Protein 1ET1 (pdb70)

Secondary structure (DSSP, 8-state):
--HHHHHHHHHHHHHHHHHHHHHHHHHHHHHHH-/--HHHHHHHHHHHHHHHHHHHHHHHHHHHHHHH-

Foldseek 3Di:
DCVVVVVVVVVVVVVVVVVVVVVVVVVVVVVVPD/DCVVVVVVVVVVVVVVVVVVVVVVVVVVVVVVPD

InterPro domains:
  IPR001415 Parathyroid hormone/parathyroid hormone-related protein [PF01279] (30-64)
  IPR001415 Parathyroid hormone/parathyroid hormone-related protein [PS00335] (33-43)
  IPR001415 Parathyroid hormone/parathyroid hormone-related protein [SM00087] (30-65)
  IPR003625 Parathyroid hormone [PIRSF001832] (1-115)
  IPR003625 Parathyroid hormone [PTHR10541] (1-115)

Solvent-accessible surface area: 6309 Å² total; per-residue (Å²): 128,96,74,104,85,110,78,121,108,57,28,30,137,36,74,84,15,49,108,153,34,63,156,54,117,118,109,104,79,80,121,151,86,212,124,89,72,106,87,106,53,102,109,76,33,30,135,43,88,86,6,49,108,155,38,74,158,52,114,123,107,103,78,80,120,146,84,215

GO terms:
  GO:0007186 G protein-coupled receptor signaling pathway (P, IDA)
  GO:0045944 positive regulation of transcription by RNA polymerase II (P, IDA)
  GO:0010468 regulation of gene expression (P, IDA)
  GO:0007189 adenylate cyclase-activating G protein-coupled receptor signaling pathway (P, IDA)
  GO:0009059 macromolecule biosynthetic process (P, IDA)
  GO:0051428 peptide hormone receptor binding (F, IDA)
  GO:0005179 hormone activity (F, IDA)
  GO:0005576 extracellular region (C, IDA)
  GO:0045725 positive regulation of glycogen biosynthetic process (P, IDA)
  GO:0046326 positive regulation of D-glucose import across plasma membrane (P, IDA)
  GO:0001501 skeletal system development (P, TAS)
  GO:0005179 hormone activity (F, TAS)
  GO:0046058 cAMP metabolic process (P, TAS)
  GO:0007186 G protein-coupled receptor signaling pathway (P, TAS)
  GO:0007267 cell-cell signaling (P, TAS)
  GO:0008628 hormone-mediated apoptotic signaling pathway (P, TAS)
  GO:0005576 extracellular region (C, TAS)
  GO:0005515 protein binding (F, IPI)
  GO:0010629 negative regulation of gene expression (P, IDA)
  GO:0051428 peptide hormone receptor binding (F, IMP)

Organism: Homo sapiens (NCBI:txid9606)

Radius of gyration: 16.09 Å; Cα contacts (8 Å, |Δi|>4): 9; chains: 2; bounding box: 42×51×15 Å

B-factor: mean 13.1, std 11.49, range [3.37, 62.56]

Structure (mmCIF, N/CA/C/O backbone):
data_1ET1
#
_entry.id   1ET1
#
_cell.length_a   30.177
_cell.length_b   30.177
_cell.length_c   110.435
_cell.angle_alpha   90.00
_cell.angle_beta   90.00
_cell.angle_gamma   120.00
#
_symmetry.space_group_name_H-M   'P 65'
#
loop_
_entity.id
_entity.type
_entity.pdbx_description
1 polymer 'PARATHYROID HORMONE'
2 non-polymer 'SODIUM ION'
3 water water
#
loop_
_atom_site.group_PDB
_atom_site.id
_atom_site.type_symbol
_atom_site.label_atom_id
_atom_site.label_alt_id
_atom_site.label_comp_id
_atom_site.label_asym_id
_atom_site.label_entity_id
_atom_site.label_seq_id
_atom_site.pdbx_PDB_ins_code
_atom_site.Cartn_x
_atom_site.Cartn_y
_atom_site.Cartn_z
_atom_site.occupancy
_atom_site.B_iso_or_equiv
_atom_site.auth_seq_id
_atom_site.auth_comp_id
_atom_site.auth_asym_id
_atom_site.auth_atom_id
_atom_site.pdbx_PDB_model_num
ATOM 1 N N . SER A 1 1 ? -22.562 4.532 4.457 1.00 48.92 1 SER A N 1
ATOM 2 C CA . SER A 1 1 ? -23.025 5.920 4.278 1.00 19.66 1 SER A CA 1
ATOM 3 C C . SER A 1 1 ? -22.017 6.911 3.911 1.00 14.62 1 SER A C 1
ATOM 4 O O . SER A 1 1 ? -21.114 6.643 3.098 1.00 33.19 1 SER A O 1
ATOM 7 N N . VAL A 1 2 ? -22.064 8.124 4.430 1.00 12.86 2 VAL A N 1
ATOM 8 C CA . VAL A 1 2 ? -21.128 9.043 3.798 1.00 16.74 2 VAL A CA 1
ATOM 9 C C . VAL A 1 2 ? -20.126 9.545 4.816 1.00 13.63 2 VAL A C 1
ATOM 10 O O . VAL A 1 2 ? -19.363 10.466 4.516 1.00 15.02 2 VAL A O 1
ATOM 14 N N . SER A 1 3 ? -20.109 8.990 6.045 1.00 14.02 3 SER A N 1
ATOM 15 C CA . SER A 1 3 ? -19.170 9.472 7.033 1.00 12.61 3 SER A CA 1
ATOM 16 C C . SER A 1 3 ? -17.743 9.465 6.547 1.00 11.03 3 SER A C 1
ATOM 17 O O . SER A 1 3 ? -16.975 10.383 6.812 1.00 12.75 3 SER A O 1
ATOM 22 N N . GLU A 1 4 ? -17.359 8.404 5.827 1.00 9.38 4 GLU A N 1
ATOM 23 C CA . GLU A 1 4 ? -15.967 8.354 5.383 1.00 9.07 4 GLU A CA 1
ATOM 24 C C . GLU A 1 4 ? -15.640 9.320 4.256 1.00 8.10 4 GLU A C 1
ATOM 25 O O . GLU A 1 4 ? -14.492 9.749 4.138 1.00 7.82 4 GLU A O 1
ATOM 31 N N . ILE A 1 5 ? -16.693 9.692 3.472 1.00 10.71 5 ILE A N 1
ATOM 32 C CA . ILE A 1 5 ? -16.534 10.712 2.450 1.00 10.39 5 ILE A CA 1
ATOM 33 C C . ILE A 1 5 ? -16.346 12.085 3.100 1.00 9.14 5 ILE A C 1
ATOM 34 O O . ILE A 1 5 ? -15.440 12.843 2.690 1.00 9.60 5 ILE A O 1
ATOM 39 N N . GLN A 1 6 ? -17.180 12.387 4.097 1.00 9.96 6 GLN A N 1
ATOM 40 C CA . GLN A 1 6 ? -17.104 13.635 4.848 1.00 10.45 6 GLN A CA 1
ATOM 41 C C . GLN A 1 6 ? -15.701 13.730 5.484 1.00 8.52 6 GLN A C 1
ATOM 42 O O . GLN A 1 6 ? -15.076 14.783 5.453 1.00 8.74 6 GLN A O 1
ATOM 48 N N . LEU A 1 7 ? -15.262 12.592 6.070 1.00 8.40 7 LEU A N 1
ATOM 49 C CA . LEU A 1 7 ? -13.969 12.638 6.760 1.00 7.78 7 LEU A CA 1
ATOM 50 C C . LEU A 1 7 ? -12.871 12.930 5.758 1.00 6.56 7 LEU A C 1
ATOM 51 O O . LEU A 1 7 ? -11.969 13.759 6.014 1.00 7.33 7 LEU A O 1
ATOM 60 N N . MET A 1 8 ? -12.869 12.253 4.598 1.00 7.17 8 MET A N 1
ATOM 61 C CA . MET A 1 8 ? -11.842 12.497 3.592 1.00 6.83 8 MET A CA 1
ATOM 62 C C . MET A 1 8 ? -11.914 13.915 3.051 1.00 6.05 8 MET A C 1
ATOM 63 O O . MET A 1 8 ? -10.859 14.514 2.779 1.00 5.74 8 MET A O 1
ATOM 68 N N . HIS A 1 9 ? -13.104 14.491 2.870 1.00 6.20 9 HIS A N 1
ATOM 69 C CA . HIS A 1 9 ? -13.228 15.863 2.429 1.00 6.88 9 HIS A CA 1
ATOM 70 C C . HIS A 1 9 ? -12.591 16.817 3.462 1.00 6.17 9 HIS A C 1
ATOM 71 O O . HIS A 1 9 ? -11.798 17.685 3.124 1.00 7.09 9 HIS A O 1
ATOM 78 N N . ASN A 1 10 ? -12.940 16.619 4.738 1.00 6.08 10 ASN A N 1
ATOM 79 C CA . ASN A 1 10 ? -12.382 17.474 5.780 1.00 6.54 10 ASN A CA 1
ATOM 80 C C . ASN A 1 10 ? -10.882 17.333 5.858 1.00 5.29 10 ASN A C 1
ATOM 81 O O . ASN A 1 10 ? -10.149 18.321 6.030 1.00 6.13 10 ASN A O 1
ATOM 86 N N . LEU A 1 11 ? -10.402 16.083 5.758 1.00 5.57 11 LEU A N 1
ATOM 87 C CA . LEU A 1 11 ? -8.965 15.840 5.796 1.00 4.92 11 LEU A CA 1
ATOM 88 C C . LEU A 1 11 ? -8.255 16.556 4.658 1.00 4.61 11 LEU A C 1
ATOM 89 O O . LEU A 1 11 ? -7.185 17.169 4.855 1.00 5.24 11 LEU A O 1
ATOM 94 N N . GLY A 1 12 ? -8.823 16.491 3.467 1.00 5.40 12 GLY A N 1
ATOM 95 C CA . GLY A 1 12 ? -8.162 17.159 2.339 1.00 5.45 12 GLY A CA 1
ATOM 96 C C . GLY A 1 12 ? -8.126 18.674 2.545 1.00 5.19 12 GLY A C 1
ATOM 97 O O . GLY A 1 12 ? -7.139 19.317 2.189 1.00 5.70 12 GLY A O 1
ATOM 98 N N . LYS A 1 13 ? -9.197 19.223 3.098 1.00 5.31 13 LYS A N 1
ATOM 99 C CA . LYS A 1 13 ? -9.212 20.649 3.392 1.00 6.45 13 LYS A CA 1
ATOM 100 C C . LYS A 1 13 ? -8.129 20.991 4.404 1.00 6.43 13 LYS A C 1
ATOM 101 O O . LYS A 1 13 ? -7.407 22.004 4.267 1.00 7.65 13 LYS A O 1
ATOM 107 N N . HIS A 1 14 ? -7.987 20.185 5.471 1.00 5.99 14 HIS A N 1
ATOM 108 C CA . HIS A 1 14 ? -6.945 20.451 6.454 1.00 6.62 14 HIS A CA 1
ATOM 109 C C . HIS A 1 14 ? -5.547 20.297 5.870 1.00 5.55 14 HIS A C 1
ATOM 110 O O . HIS A 1 14 ? -4.644 21.091 6.218 1.00 6.38 14 HIS A O 1
ATOM 123 N N . LEU A 1 15 ? -5.318 19.285 5.029 1.00 5.15 15 LEU A N 1
ATOM 124 C CA . LEU A 1 15 ? -4.006 19.130 4.417 1.00 5.30 15 LEU A CA 1
ATOM 125 C C . LEU A 1 15 ? -3.704 20.339 3.527 1.00 4.80 15 LEU A C 1
ATOM 126 O O . LEU A 1 15 ? -2.589 20.851 3.542 1.00 5.48 15 LEU A O 1
ATOM 131 N N . ASN A 1 16 ? -4.685 20.803 2.768 1.00 5.30 16 ASN A N 1
ATOM 132 C CA . ASN A 1 16 ? -4.499 22.020 1.978 1.00 4.74 16 ASN A CA 1
ATOM 133 C C . ASN A 1 16 ? -4.108 23.217 2.829 1.00 5.24 16 ASN A C 1
ATOM 134 O O . ASN A 1 16 ? -3.216 23.991 2.471 1.00 5.28 16 ASN A O 1
ATOM 139 N N . SER A 1 17 ? -4.757 23.364 3.978 1.00 5.79 17 SER A N 1
ATOM 140 C CA . SER A 1 17 ? -4.381 24.460 4.861 1.00 6.15 17 SER A CA 1
ATOM 141 C C . SER A 1 17 ? -2.938 24.318 5.360 1.00 5.89 17 SER A C 1
ATOM 142 O O . SER A 1 17 ? -2.174 25.296 5.457 1.00 6.94 17 SER A O 1
ATOM 149 N N . MET A 1 18 ? -2.525 23.092 5.682 1.00 6.08 18 MET A N 1
ATOM 150 C CA . MET A 1 18 ? -1.145 22.863 6.130 1.00 6.53 18 MET A CA 1
ATOM 151 C C . MET A 1 18 ? -0.150 23.145 5.009 1.00 5.29 18 MET A C 1
ATOM 152 O O . MET A 1 18 ? 0.938 23.653 5.315 1.00 5.71 18 MET A O 1
ATOM 161 N N . GLU A 1 19 ? -0.516 22.849 3.754 1.00 4.55 19 GLU A N 1
ATOM 162 C CA . GLU A 1 19 ? 0.359 23.214 2.644 1.00 4.26 19 GLU A CA 1
ATOM 163 C C . GLU A 1 19 ? 0.590 24.716 2.619 1.00 3.96 19 GLU A C 1
ATOM 164 O O . GLU A 1 19 ? 1.717 25.191 2.375 1.00 4.65 19 GLU A O 1
ATOM 170 N N . ARG A 1 20 ? -0.477 25.482 2.862 1.00 4.21 20 ARG A N 1
ATOM 171 C CA . ARG A 1 20 ? -0.349 26.957 2.870 1.00 4.26 20 ARG A CA 1
ATOM 172 C C . ARG A 1 20 ? 0.506 27.438 4.022 1.00 4.16 20 ARG A C 1
ATOM 173 O O . ARG A 1 20 ? 1.276 28.399 3.882 1.00 4.61 20 ARG A O 1
ATOM 181 N N . VAL A 1 21 ? 0.367 26.814 5.191 1.00 4.61 21 VAL A N 1
ATOM 182 C CA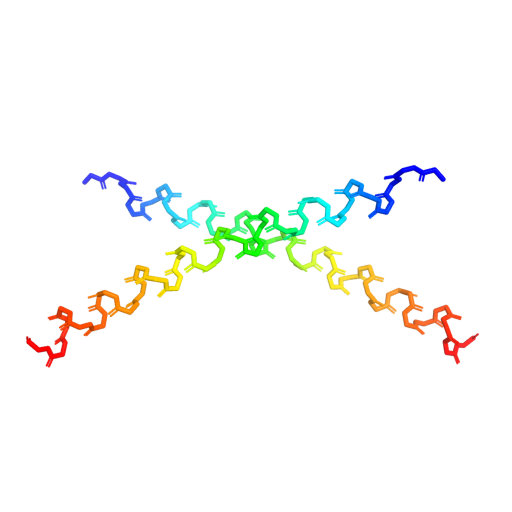 . VAL A 1 21 ? 1.211 27.204 6.319 1.00 4.87 21 VAL A CA 1
ATOM 183 C C . VAL A 1 21 ? 2.668 26.889 6.012 1.00 4.37 21 VAL A C 1
ATOM 184 O O . VAL A 1 21 ? 3.568 27.664 6.379 1.00 4.82 21 VAL A O 1
ATOM 188 N N . G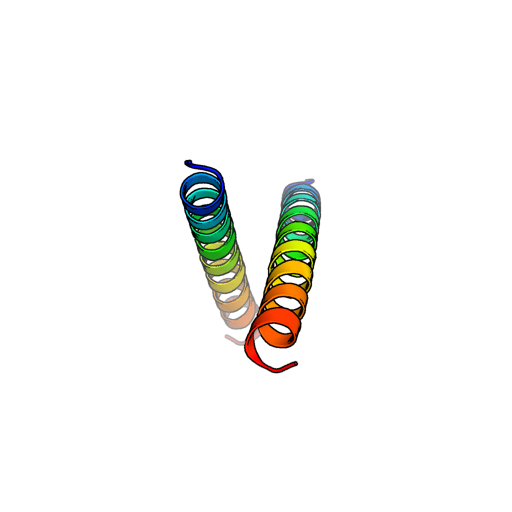LU A 1 22 ? 2.950 25.748 5.348 1.00 4.20 22 GLU A N 1
ATOM 189 C CA . GLU A 1 22 ? 4.325 25.400 4.966 1.00 4.46 22 GLU A CA 1
ATOM 190 C C . GLU A 1 22 ? 4.851 26.319 3.875 1.00 3.97 22 GLU A C 1
ATOM 191 O O . GLU A 1 22 ? 6.063 26.680 3.892 1.00 5.12 22 GLU A O 1
ATOM 207 N N . TRP A 1 23 ? 4.006 26.738 2.952 1.00 4.14 23 TRP A N 1
ATOM 208 C CA . TRP A 1 23 ? 4.362 27.779 2.001 1.00 3.98 23 TRP A CA 1
ATOM 209 C C . TRP A 1 23 ? 4.871 29.036 2.751 1.00 3.83 23 TRP A C 1
ATOM 210 O O . TRP A 1 23 ? 5.931 29.581 2.451 1.00 4.45 23 TRP A O 1
ATOM 221 N N . LEU A 1 24 ? 4.081 29.465 3.736 1.00 3.87 24 LEU A N 1
ATOM 222 C CA . LEU A 1 24 ? 4.462 30.651 4.521 1.00 3.98 24 LEU A CA 1
ATOM 223 C C . LEU A 1 24 ? 5.776 30.383 5.246 1.00 3.51 24 LEU A C 1
ATOM 224 O O . LEU A 1 24 ? 6.649 31.264 5.285 1.00 3.95 24 LEU A O 1
ATOM 229 N N . ARG A 1 25 ? 5.891 29.228 5.887 1.00 3.71 25 ARG A N 1
ATOM 230 C CA . ARG A 1 25 ? 7.127 28.922 6.626 1.00 4.10 25 ARG A CA 1
ATOM 231 C C . ARG A 1 25 ? 8.344 29.124 5.748 1.00 3.80 25 ARG A C 1
ATOM 232 O O . ARG A 1 25 ? 9.355 29.737 6.161 1.00 4.54 25 ARG A O 1
ATOM 240 N N . LYS A 1 26 ? 8.305 28.567 4.518 1.00 4.39 26 LYS A N 1
ATOM 241 C CA . LYS A 1 26 ? 9.463 28.690 3.619 1.00 5.12 26 LYS A CA 1
ATOM 242 C C . LYS A 1 26 ? 9.699 30.112 3.178 1.00 4.74 26 LYS A C 1
ATOM 243 O O . LYS A 1 26 ? 10.864 30.531 3.017 1.00 6.04 26 LYS A O 1
ATOM 249 N N . LYS A 1 27 ? 8.649 30.907 2.941 1.00 4.55 27 LYS A N 1
ATOM 250 C CA . LYS A 1 27 ? 8.827 32.309 2.655 1.00 4.96 27 LYS A CA 1
ATOM 251 C C . LYS A 1 27 ? 9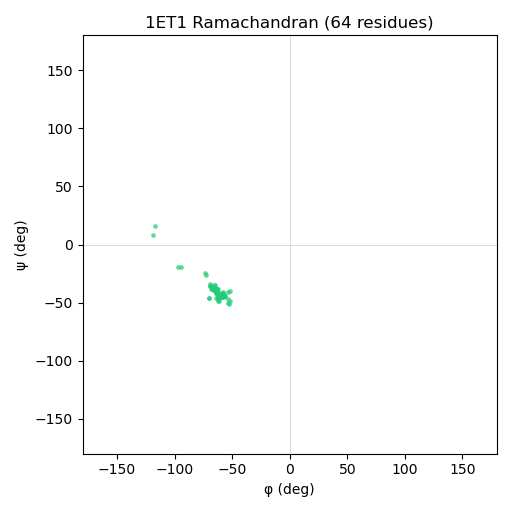.555 33.018 3.805 1.00 4.50 27 LYS A C 1
ATOM 252 O O . LYS A 1 27 ? 10.437 33.853 3.564 1.00 5.39 27 LYS A O 1
ATOM 258 N N . LEU A 1 28 ? 9.135 32.725 5.042 1.00 4.00 28 LEU A N 1
ATOM 259 C CA . LEU A 1 28 ? 9.771 33.340 6.178 1.00 4.44 28 LEU A CA 1
ATOM 260 C C . LEU A 1 28 ? 11.208 32.840 6.360 1.00 4.39 28 LEU A C 1
ATOM 261 O O . LEU A 1 28 ? 12.087 33.639 6.760 1.00 5.32 28 LEU A O 1
ATOM 266 N N . GLN A 1 29 ? 11.490 31.566 6.096 1.00 4.70 29 GLN A N 1
ATOM 267 C CA . GLN A 1 29 ? 12.867 31.065 6.119 1.00 4.90 29 GLN A CA 1
ATOM 268 C C . GLN A 1 29 ? 13.709 31.889 5.152 1.00 4.87 29 GLN A C 1
ATOM 269 O O . GLN A 1 29 ? 14.836 32.281 5.497 1.00 5.91 29 GLN A O 1
ATOM 275 N N . ASP A 1 30 ? 13.191 32.162 3.955 1.00 4.86 30 ASP A N 1
ATOM 276 C CA . ASP A 1 30 ? 13.988 32.930 2.977 1.00 5.72 30 ASP A CA 1
ATOM 277 C C . ASP A 1 30 ? 14.222 34.339 3.453 1.00 5.61 30 ASP A C 1
ATOM 278 O O . ASP A 1 30 ? 15.307 34.894 3.240 1.00 6.54 30 ASP A O 1
ATOM 283 N N . VAL A 1 31 ? 13.254 34.979 4.080 1.00 5.50 31 VAL A N 1
ATOM 284 C CA . VAL A 1 31 ? 13.453 36.343 4.625 1.00 6.02 31 VAL A CA 1
ATOM 285 C C . VAL A 1 31 ? 14.522 36.304 5.730 1.00 6.15 31 VAL A C 1
ATOM 286 O O . VAL A 1 31 ? 15.403 37.165 5.836 1.00 8.31 31 VAL A O 1
ATOM 290 N N . HIS A 1 32 ? 14.462 35.264 6.593 1.00 6.45 32 HIS A N 1
ATOM 291 C CA . HIS A 1 32 ? 15.462 35.114 7.634 1.00 6.96 32 HIS A CA 1
ATOM 292 C C . HIS A 1 32 ? 16.870 34.852 7.096 1.00 7.13 32 HIS A C 1
ATOM 293 O O . HIS A 1 32 ? 17.862 35.367 7.664 1.00 9.17 32 HIS A O 1
ATOM 306 N N . ASN A 1 33 ? 16.990 34.063 6.042 1.00 7.58 33 ASN A N 1
ATOM 307 C CA . ASN A 1 33 ? 18.278 33.553 5.558 1.00 8.50 33 ASN A CA 1
ATOM 308 C C . ASN A 1 33 ? 18.982 34.328 4.467 1.00 10.15 33 ASN A C 1
ATOM 309 O O . ASN A 1 33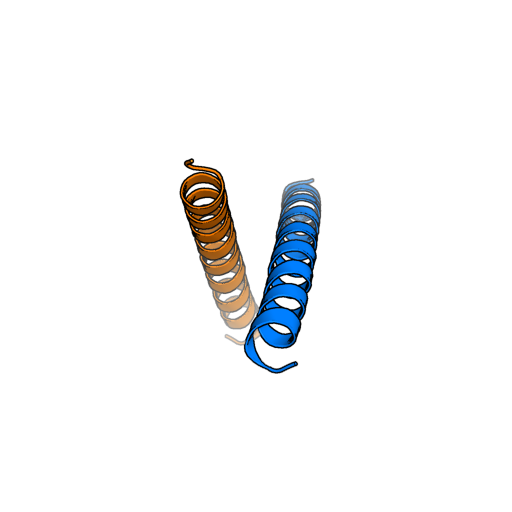 ? 20.165 34.177 4.254 1.00 14.23 33 ASN A O 1
ATOM 314 N N . PHE A 1 34 ? 18.239 35.146 3.774 1.00 8.74 34 PHE A N 1
ATOM 315 C CA . PHE A 1 34 ? 18.764 35.806 2.577 1.00 8.95 34 PHE A CA 1
ATOM 316 C C . PHE A 1 34 ? 18.534 37.321 2.677 1.00 10.04 34 PHE A C 1
ATOM 317 O O . PHE A 1 34 ? 18.375 37.823 3.819 1.00 16.30 34 PHE A O 1
ATOM 326 N N . SER B 1 1 ? -0.453 43.560 14.754 1.00 35.98 1 SER B N 1
ATOM 327 C CA . SER B 1 1 ? -1.658 43.153 14.092 1.00 15.59 1 SER B CA 1
ATOM 328 C C . SER B 1 1 ? -1.825 41.735 14.522 1.00 14.20 1 SER B C 1
ATOM 329 O O . SER B 1 1 ? -1.011 41.080 15.178 1.00 22.16 1 SER B O 1
ATOM 332 N N . VAL B 1 2 ? -2.951 41.205 14.157 1.00 11.30 2 VAL B N 1
ATOM 333 C CA . VAL B 1 2 ? -3.111 39.924 14.800 1.00 15.05 2 VAL B CA 1
ATOM 334 C C . VAL B 1 2 ? -3.162 38.789 13.792 1.00 12.81 2 VAL B C 1
ATOM 335 O O . VAL B 1 2 ? -3.604 37.676 14.088 1.00 13.84 2 VAL B O 1
ATOM 339 N N . SER B 1 3 ? -2.729 39.042 12.538 1.00 14.93 3 SER B N 1
ATOM 340 C CA . SER B 1 3 ? -2.711 38.000 11.536 1.00 13.01 3 SER B CA 1
ATOM 341 C C . SER B 1 3 ? -1.993 36.736 12.003 1.00 10.61 3 SER B C 1
ATOM 342 O O . SER B 1 3 ? -2.388 35.634 11.708 1.00 12.24 3 SER B O 1
ATOM 347 N N . GLU B 1 4 ? -0.878 36.950 12.715 1.00 9.28 4 GLU B N 1
ATOM 348 C CA . GLU B 1 4 ? -0.131 35.787 13.149 1.00 9.25 4 GLU B CA 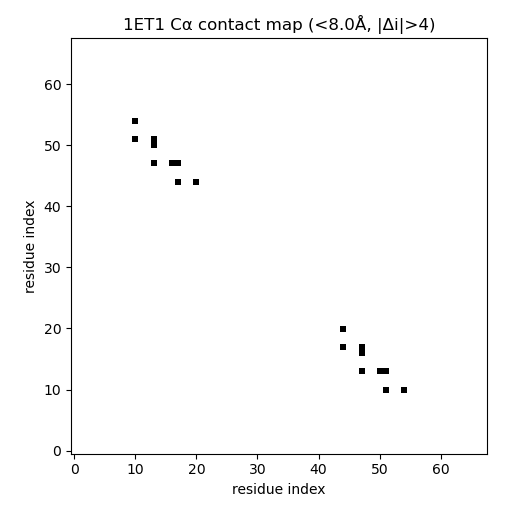1
ATOM 349 C C . GLU B 1 4 ? -0.806 35.014 14.283 1.00 8.37 4 GLU B C 1
ATOM 350 O O . GLU B 1 4 ? -0.581 33.807 14.405 1.00 8.01 4 GLU B O 1
ATOM 356 N N . ILE B 1 5 ? -1.638 35.726 15.092 1.00 10.24 5 ILE B N 1
ATOM 357 C CA . ILE B 1 5 ? -2.440 35.064 16.105 1.00 9.37 5 ILE B CA 1
ATOM 358 C C . ILE B 1 5 ? -3.536 34.239 15.448 1.00 8.55 5 ILE B C 1
ATOM 359 O O . ILE B 1 5 ? -3.739 33.093 15.853 1.00 9.06 5 ILE B O 1
ATOM 368 N N . GLN B 1 6 ? -4.235 34.824 14.459 1.00 9.19 6 GLN B N 1
ATOM 369 C CA . GLN B 1 6 ? -5.261 34.120 13.693 1.00 9.67 6 GLN B CA 1
ATOM 370 C C . GLN B 1 6 ? -4.648 32.880 13.050 1.00 8.01 6 GLN B C 1
ATOM 371 O O . GLN B 1 6 ? -5.238 31.790 13.082 1.00 8.49 6 GLN B O 1
ATOM 377 N N . LEU B 1 7 ? -3.453 33.059 12.450 1.00 8.75 7 LEU B N 1
ATOM 378 C CA . LEU B 1 7 ? -2.856 31.912 11.771 1.00 7.97 7 LEU B CA 1
ATOM 379 C C . LEU B 1 7 ? -2.578 30.803 12.779 1.00 6.81 7 LEU B C 1
ATOM 380 O O . LEU B 1 7 ? -2.810 29.616 12.523 1.00 7.08 7 LEU B O 1
ATOM 389 N N . MET B 1 8 ? -1.976 31.161 13.936 1.00 7.31 8 MET B N 1
ATOM 390 C CA . MET B 1 8 ? -1.676 30.145 14.947 1.00 6.75 8 MET B CA 1
ATOM 391 C C . MET B 1 8 ? -2.920 29.493 15.496 1.00 6.17 8 MET B C 1
ATOM 392 O O . MET B 1 8 ? -2.902 28.274 15.745 1.00 5.97 8 MET B O 1
ATOM 401 N N . HIS B 1 9 ? -4.000 30.239 15.697 1.00 6.10 9 HIS B N 1
ATOM 402 C CA . HIS B 1 9 ? -5.253 29.635 16.136 1.00 6.81 9 HIS B CA 1
ATOM 403 C C . HIS B 1 9 ? -5.758 28.629 15.095 1.00 6.04 9 HIS B C 1
ATOM 404 O O . HIS B 1 9 ? -6.138 27.514 15.407 1.00 6.83 9 HIS B O 1
ATOM 411 N N . ASN B 1 10 ? -5.781 29.041 13.825 1.00 6.24 10 ASN B N 1
ATOM 412 C CA . ASN B 1 10 ? -6.261 28.119 12.788 1.00 6.61 10 ASN B CA 1
ATOM 413 C C . ASN B 1 10 ? -5.377 26.891 12.694 1.00 5.07 10 ASN B C 1
ATOM 414 O O . ASN B 1 10 ? -5.861 25.777 12.523 1.00 5.97 10 ASN B O 1
ATOM 419 N N . LEU B 1 11 ? -4.055 27.087 12.789 1.00 5.33 11 LEU B N 1
ATOM 420 C CA . LEU B 1 11 ? -3.111 25.972 12.74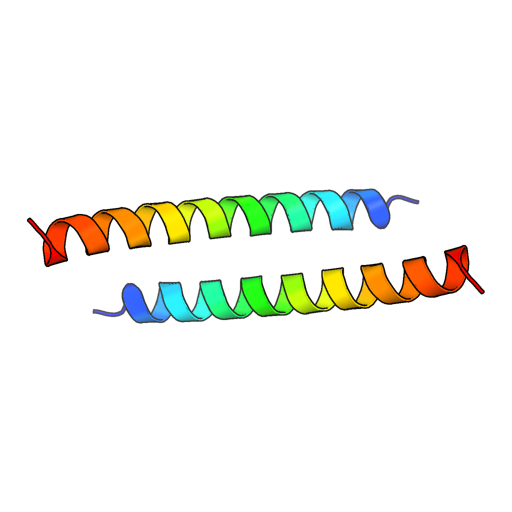2 1.00 5.10 11 LEU B CA 1
ATOM 421 C C . LEU B 1 11 ? -3.374 24.993 13.871 1.00 4.47 11 LEU B C 1
ATOM 422 O O . LEU B 1 11 ? -3.365 23.778 13.682 1.00 5.16 11 LEU B O 1
ATOM 427 N N . GLY B 1 12 ? -3.589 25.526 15.079 1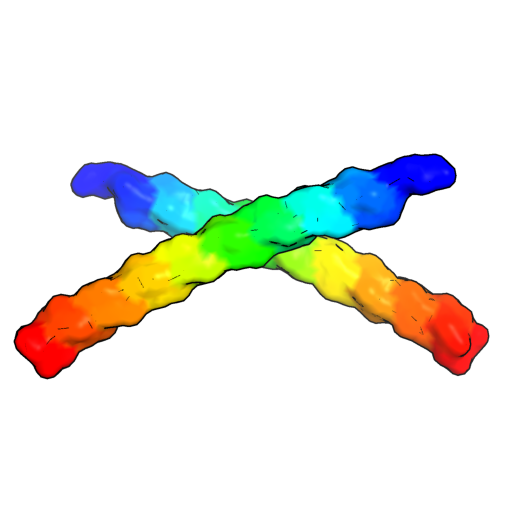.00 5.22 12 GLY B N 1
ATOM 428 C CA . GLY B 1 12 ? -3.867 24.638 16.199 1.00 5.35 12 GLY B CA 1
ATOM 429 C C . GLY B 1 12 ? -5.144 23.833 16.016 1.00 5.18 12 GLY B C 1
ATOM 430 O O . GLY B 1 12 ? -5.217 22.647 16.340 1.00 5.47 12 GLY B O 1
ATOM 431 N N . LYS B 1 13 ? -6.153 24.486 15.451 1.00 5.54 13 LYS B N 1
ATOM 432 C CA . LYS B 1 13 ? -7.397 23.780 15.147 1.00 6.63 13 LYS B CA 1
ATOM 433 C C . LYS B 1 13 ? -7.145 22.670 14.131 1.00 5.96 13 LYS B C 1
ATOM 434 O O . LYS B 1 13 ? -7.668 21.547 14.260 1.00 7.48 13 LYS B O 1
ATOM 440 N N . HIS B 1 14 ? -6.376 22.968 13.072 1.00 5.92 14 HIS B N 1
ATOM 441 C CA . HIS B 1 14 ? -6.088 21.936 12.078 1.00 6.50 14 HIS B CA 1
ATOM 442 C C . HIS B 1 14 ? -5.274 20.799 12.675 1.00 5.72 14 HIS B C 1
ATOM 443 O O . HIS B 1 14 ? -5.504 19.602 12.342 1.00 6.21 14 HIS B O 1
ATOM 456 N N . LEU B 1 15 ? -4.282 21.105 13.496 1.00 5.37 15 LEU B N 1
ATOM 457 C CA . LEU B 1 15 ? -3.492 20.047 14.129 1.00 5.31 15 LEU B CA 1
ATOM 458 C C . LEU B 1 15 ? -4.394 19.180 14.995 1.00 5.04 15 LEU B C 1
ATOM 459 O O . LEU B 1 15 ? -4.263 17.943 14.991 1.00 5.55 15 LEU B O 1
ATOM 464 N N . ASN B 1 16 ? -5.284 19.794 15.762 1.00 5.25 16 ASN B N 1
ATOM 465 C CA . ASN B 1 16 ? -6.234 19.020 16.576 1.00 4.71 16 ASN B CA 1
ATOM 466 C C . ASN B 1 16 ? -7.085 18.086 15.714 1.00 5.13 16 ASN B C 1
ATOM 467 O O . ASN B 1 16 ? -7.312 16.927 16.080 1.00 5.32 16 ASN B O 1
ATOM 472 N N . SER B 1 17 ? -7.542 18.554 14.537 1.00 5.83 17 SER B N 1
ATOM 473 C CA . SER B 1 17 ? -8.301 17.693 13.657 1.00 6.34 17 SER B CA 1
ATOM 474 C C . SER B 1 17 ? -7.454 16.515 13.191 1.00 5.88 17 SER B C 1
ATOM 475 O O . SER B 1 17 ? -7.917 15.373 13.111 1.00 7.07 17 SER B O 1
ATOM 482 N N . MET B 1 18 ? -6.182 16.782 12.849 1.00 6.17 18 MET B N 1
ATOM 483 C CA . MET B 1 18 ? -5.297 15.716 12.407 1.00 6.56 18 MET B CA 1
ATOM 484 C C . MET B 1 18 ? -5.024 14.699 13.529 1.00 5.03 18 MET B C 1
ATOM 485 O O . MET B 1 18 ? -4.917 13.487 13.220 1.00 5.89 18 MET B O 1
ATOM 494 N N . GLU B 1 19 ? -4.951 15.159 14.782 1.00 4.81 19 GLU B N 1
ATOM 495 C CA . GLU B 1 19 ? -4.845 14.216 15.885 1.00 4.19 19 GLU B CA 1
ATOM 496 C C . GLU B 1 19 ? -6.034 13.263 15.905 1.00 4.09 19 GLU B C 1
ATOM 497 O O . GLU B 1 19 ? -5.878 12.043 16.172 1.00 4.44 19 GLU B O 1
ATOM 503 N N . ARG B 1 20 ? -7.227 13.797 15.667 1.00 4.01 20 ARG B N 1
ATOM 504 C CA . ARG B 1 20 ? -8.428 12.945 15.685 1.00 4.30 20 ARG B CA 1
ATOM 505 C C . ARG B 1 20 ? -8.427 11.972 14.519 1.00 3.88 20 ARG B C 1
ATOM 506 O O . ARG B 1 20 ? -8.882 10.830 14.675 1.00 4.61 20 ARG B O 1
ATOM 514 N N . VAL B 1 21 ? -7.969 12.407 13.346 1.00 4.19 21 VAL B N 1
ATOM 515 C CA . VAL B 1 21 ? -7.881 11.482 12.228 1.00 4.77 21 VAL B CA 1
ATOM 516 C C . VAL B 1 21 ? -6.876 10.370 12.530 1.00 4.31 21 VAL B C 1
ATOM 517 O O . VAL B 1 21 ? -7.092 9.204 12.175 1.00 4.92 21 VAL B O 1
ATOM 521 N N . GLU B 1 22 ? -5.747 10.701 13.183 1.00 4.15 22 GLU B N 1
ATOM 522 C CA . GLU B 1 22 ? -4.751 9.684 13.575 1.00 4.36 22 GLU B CA 1
ATOM 523 C C . GLU B 1 22 ? -5.289 8.773 14.674 1.00 3.93 22 GLU B C 1
ATOM 524 O O . GLU B 1 22 ? -5.003 7.553 14.655 1.00 4.86 22 GLU B O 1
ATOM 540 N N . TRP B 1 23 ? -6.068 9.306 15.584 1.00 4.19 23 TRP B N 1
ATOM 541 C CA . TRP B 1 23 ? -6.802 8.465 16.550 1.00 4.11 23 TRP B CA 1
ATOM 542 C C . TRP B 1 23 ? -7.614 7.398 15.790 1.00 3.61 23 TRP B C 1
ATOM 543 O O . TRP B 1 23 ? -7.565 6.197 16.099 1.00 4.33 23 TRP B O 1
ATOM 554 N N . LEU B 1 24 ? -8.386 7.861 14.805 1.00 3.77 24 LEU B N 1
ATOM 555 C CA . LEU B 1 24 ? -9.219 6.944 14.021 1.00 3.74 24 LEU B CA 1
ATOM 556 C C . LEU B 1 24 ? -8.348 5.941 13.283 1.00 3.78 24 LEU B C 1
ATOM 557 O O . LEU B 1 24 ? -8.666 4.740 13.248 1.00 4.03 24 LEU B O 1
ATOM 562 N N . ARG B 1 25 ? -7.282 6.409 12.650 1.00 3.88 25 ARG B N 1
ATOM 563 C CA . ARG B 1 25 ? -6.413 5.497 11.904 1.00 4.11 25 ARG B CA 1
ATOM 564 C C . ARG B 1 25 ? -5.961 4.341 12.780 1.00 3.84 25 ARG B C 1
ATOM 565 O O . ARG B 1 25 ? -5.987 3.166 12.383 1.00 4.33 25 ARG B O 1
ATOM 573 N N . LYS B 1 26 ? -5.506 4.654 14.024 1.00 4.13 26 LYS B N 1
ATOM 574 C CA . LYS B 1 26 ? -5.029 3.581 14.903 1.00 4.90 26 LYS B CA 1
ATOM 575 C C . LYS B 1 26 ? -6.150 2.671 15.382 1.00 4.57 26 LYS B C 1
ATOM 576 O O . LYS B 1 26 ? -5.924 1.457 15.531 1.00 5.68 26 LYS B O 1
ATOM 582 N N . LYS B 1 27 ? -7.359 3.190 15.598 1.00 4.43 27 LYS B N 1
ATOM 583 C CA . LYS B 1 27 ? -8.500 2.338 15.884 1.00 5.06 27 LYS B CA 1
ATOM 584 C C . LYS B 1 27 ? -8.731 1.348 14.742 1.00 4.26 27 LYS B C 1
ATOM 585 O O . LYS B 1 27 ? -9.010 0.159 14.955 1.00 5.41 27 LYS B O 1
ATOM 591 N N . LEU B 1 28 ? -8.676 1.865 13.505 1.00 4.11 28 LEU B N 1
ATOM 592 C CA . LEU B 1 28 ? -8.893 1.001 12.347 1.00 4.44 28 LEU B CA 1
ATOM 593 C C . LEU B 1 28 ? -7.755 -0.006 12.179 1.00 4.39 28 LEU B C 1
ATOM 594 O O . LEU B 1 28 ? -7.996 -1.164 11.793 1.00 5.47 28 LEU B O 1
ATOM 599 N N . GLN B 1 29 ? -6.513 0.403 12.449 1.00 4.46 29 GLN B N 1
ATOM 600 C CA . GLN B 1 29 ? -5.393 -0.539 12.428 1.00 4.70 29 GLN B CA 1
ATOM 601 C C . GLN B 1 29 ? -5.677 -1.692 13.391 1.00 4.90 29 GLN B C 1
ATOM 602 O O . GLN B 1 29 ? -5.444 -2.850 13.042 1.00 5.87 29 GLN B O 1
ATOM 608 N N . ASP B 1 30 ? -6.162 -1.391 14.594 1.00 4.76 30 ASP B N 1
ATOM 609 C CA . ASP B 1 30 ? -6.427 -2.438 15.567 1.00 5.58 30 ASP B CA 1
ATOM 610 C C . ASP B 1 30 ? -7.547 -3.361 15.099 1.00 5.56 30 ASP B C 1
ATOM 611 O O . ASP B 1 30 ? -7.458 -4.568 15.313 1.00 6.21 30 ASP B O 1
ATOM 616 N N . VAL B 1 31 ? -8.588 -2.838 14.476 1.00 5.74 31 VAL B N 1
ATOM 617 C CA . VAL B 1 31 ? -9.649 -3.697 13.918 1.00 5.81 31 VAL B CA 1
ATOM 618 C C . VAL B 1 31 ? -9.074 -4.602 12.817 1.00 6.50 31 VAL B C 1
ATOM 619 O O . VAL B 1 31 ? -9.378 -5.806 12.723 1.00 8.10 31 VAL B O 1
ATOM 623 N N . HIS B 1 32 ? -8.217 -4.038 11.961 1.00 5.91 32 HIS B N 1
ATOM 624 C CA . HIS B 1 32 ? -7.592 -4.818 10.894 1.00 6.63 32 HIS B CA 1
ATOM 625 C C . HIS B 1 32 ? -6.681 -5.914 11.419 1.00 6.67 32 HIS B C 1
ATOM 626 O O . HIS B 1 32 ? -6.581 -7.006 10.866 1.00 9.07 32 HIS B O 1
ATOM 639 N N . ASN B 1 33 ? -5.945 -5.633 12.500 1.00 7.30 33 ASN B N 1
ATOM 640 C CA . ASN B 1 33 ? -4.880 -6.507 12.947 1.00 9.01 33 ASN B CA 1
ATOM 641 C C . ASN B 1 33 ? -5.194 -7.476 14.043 1.00 11.68 33 ASN B C 1
ATOM 642 O O . ASN B 1 33 ? -4.448 -8.410 14.291 1.00 13.49 33 ASN B O 1
ATOM 647 N N . PHE B 1 34 ? -6.232 -7.231 14.775 1.00 8.93 34 PHE B N 1
ATOM 648 C CA . PHE B 1 34 ? -6.565 -8.040 15.942 1.00 9.30 34 PHE B CA 1
ATO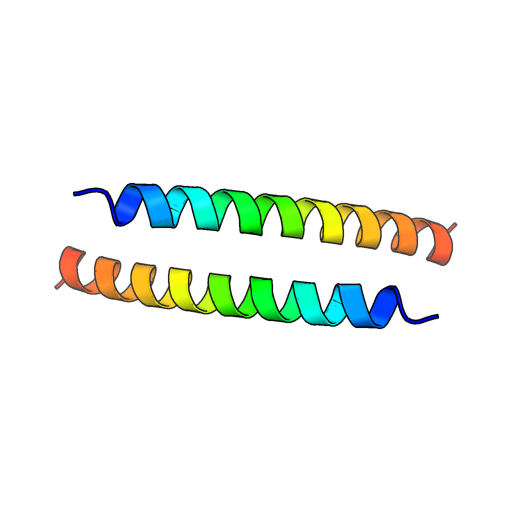M 649 C C . PHE B 1 34 ? -7.981 -8.584 15.849 1.00 10.94 34 PHE B C 1
ATOM 650 O O . PHE B 1 34 ? -8.547 -8.707 14.741 1.00 16.46 34 PHE B O 1
#

Sequence (68 aa):
SVSEIQLMHNLGKHLNSMERVEWLRKKLQDVHNFSVSEIQLMHNLGKHLNSMERVEWLRKKLQDVHNF